Protein AF-A0A7V9N8R3-F1 (afdb_monomer)

Secondary structure (DSSP, 8-state):
-PPP-----SSPPP-HHHHHHT-GGGS-TTS-------S--S--------HHHHHHHHHHHHHTT--HHHHHHHHHHHHHH--

Solvent-accessible surface area (backbone atoms only — not comparable to full-atom values): 5601 Å² total; per-residue (Å²): 134,84,76,81,83,75,79,68,75,93,59,80,79,73,49,79,66,54,49,50,71,71,34,74,90,70,52,63,78,92,66,69,83,83,75,85,69,70,95,70,69,92,72,82,80,91,75,92,68,56,72,67,59,49,49,54,45,40,55,54,13,49,78,70,78,38,51,45,67,59,38,50,54,50,52,53,52,52,57,73,68,61,127

Radius of gyration: 20.44 Å; Cα contacts (8 Å, |Δi|>4): 18; chains: 1; bounding box: 47×47×48 Å

Foldseek 3Di:
DDDPDPPPPPDDPQDPVRVLVPDPVNDPPVDDDDDCPPPDPVDDDDDDDDPVRQVVLQVVQVVVVHGSVVSVVVVVVVVVPPD

Mean predicted aligned error: 15.1 Å

pLDDT: mean 82.5, std 14.94, range [38.38, 98.19]

Sequence (83 aa):
MSEPIRYDQLHEPLDDEERKLMDPEFWDWDNPLEVVVAENPLALLPINLTYEEHHLIAQRARAEGLSAHAFIKRAALASAQAD

Structure (mmCIF, N/CA/C/O backbone):
data_AF-A0A7V9N8R3-F1
#
_entry.id   AF-A0A7V9N8R3-F1
#
loop_
_atom_site.group_PDB
_atom_site.id
_atom_site.type_symbol
_atom_site.label_atom_id
_atom_site.label_alt_id
_atom_site.label_comp_id
_atom_site.label_asym_id
_atom_site.label_entity_id
_atom_site.label_seq_id
_atom_site.pdbx_PDB_ins_code
_atom_site.Cartn_x
_atom_site.Cartn_y
_atom_site.Cartn_z
_atom_site.occupancy
_atom_site.B_iso_or_equiv
_atom_site.auth_seq_id
_atom_site.auth_comp_id
_atom_site.auth_asym_id
_atom_site.auth_atom_id
_atom_site.pdbx_PDB_model_num
ATOM 1 N N . MET A 1 1 ? 31.489 33.659 -6.930 1.00 38.38 1 MET A N 1
ATOM 2 C CA . MET A 1 1 ? 31.266 32.783 -8.096 1.00 38.38 1 MET A CA 1
ATOM 3 C C . MET A 1 1 ? 31.042 31.398 -7.534 1.00 38.38 1 MET A C 1
ATOM 5 O O . MET A 1 1 ? 31.980 30.842 -6.986 1.00 38.38 1 MET A O 1
ATOM 9 N N . SER A 1 2 ? 29.793 30.941 -7.507 1.00 49.66 2 SER A N 1
ATOM 10 C CA . SER A 1 2 ? 29.433 29.651 -6.914 1.00 49.66 2 SER A CA 1
ATOM 11 C C . SER A 1 2 ? 29.857 28.542 -7.871 1.00 49.66 2 SER A C 1
ATOM 13 O O . SER A 1 2 ? 29.468 28.572 -9.038 1.00 49.66 2 SER A O 1
ATOM 15 N N . GLU A 1 3 ? 30.691 27.618 -7.404 1.00 59.12 3 GLU A N 1
ATOM 16 C CA . GLU A 1 3 ? 31.083 26.444 -8.182 1.00 59.12 3 GLU A CA 1
ATOM 17 C C . GLU A 1 3 ? 29.837 25.612 -8.534 1.00 59.12 3 GLU A C 1
ATOM 19 O O . GLU A 1 3 ? 28.917 25.509 -7.714 1.00 59.12 3 GLU A O 1
ATOM 24 N N . PRO A 1 4 ? 29.755 25.041 -9.750 1.00 58.25 4 PRO A N 1
ATOM 25 C CA . PRO A 1 4 ? 28.668 24.142 -10.098 1.00 58.25 4 PRO A CA 1
ATOM 26 C C . PRO A 1 4 ? 28.740 22.913 -9.189 1.00 58.25 4 PRO A C 1
ATOM 28 O O . PRO A 1 4 ? 29.770 22.244 -9.123 1.00 58.25 4 PRO A O 1
ATOM 31 N N . ILE A 1 5 ? 27.642 22.625 -8.488 1.00 63.53 5 ILE A N 1
ATOM 32 C CA . ILE A 1 5 ? 27.496 21.422 -7.668 1.00 63.53 5 ILE A CA 1
ATOM 33 C C . ILE A 1 5 ? 27.671 20.222 -8.604 1.00 63.53 5 ILE A C 1
ATOM 35 O O . ILE A 1 5 ? 26.806 19.936 -9.434 1.00 63.53 5 ILE A O 1
ATOM 39 N N . ARG A 1 6 ? 28.816 19.542 -8.509 1.00 60.84 6 ARG A N 1
ATOM 40 C CA . ARG A 1 6 ? 28.986 18.222 -9.110 1.00 60.84 6 ARG A CA 1
ATOM 41 C C . ARG A 1 6 ? 28.167 17.255 -8.274 1.00 60.84 6 ARG A C 1
ATOM 43 O O . ARG A 1 6 ? 28.498 16.985 -7.124 1.00 60.84 6 ARG A O 1
ATOM 50 N N . TYR A 1 7 ? 27.084 16.763 -8.861 1.00 57.81 7 TYR A N 1
ATOM 51 C CA . TYR A 1 7 ? 26.433 15.544 -8.408 1.00 57.81 7 TYR A CA 1
ATOM 52 C C . TYR A 1 7 ? 27.390 14.394 -8.715 1.00 57.81 7 TYR A C 1
ATOM 54 O O . TYR A 1 7 ? 27.259 13.720 -9.736 1.00 57.81 7 TYR A O 1
ATOM 62 N N . ASP A 1 8 ? 28.413 14.231 -7.879 1.00 57.25 8 ASP A N 1
ATOM 63 C CA . ASP A 1 8 ? 29.171 12.991 -7.862 1.00 57.25 8 ASP A CA 1
ATOM 64 C C . ASP A 1 8 ? 28.149 11.866 -7.644 1.00 57.25 8 ASP A C 1
ATOM 66 O O . ASP A 1 8 ? 27.258 11.978 -6.798 1.00 57.25 8 ASP A O 1
ATOM 70 N N . GLN A 1 9 ? 28.197 10.871 -8.529 1.00 60.06 9 GLN A N 1
ATOM 71 C CA . GLN A 1 9 ? 27.184 9.833 -8.715 1.00 60.06 9 GLN A CA 1
ATOM 72 C C . GLN A 1 9 ? 26.686 9.283 -7.368 1.00 60.06 9 GLN A C 1
ATOM 74 O O . GLN A 1 9 ? 27.397 8.560 -6.679 1.00 60.06 9 GLN A O 1
ATOM 79 N N . LEU A 1 10 ? 25.448 9.627 -6.997 1.00 62.19 10 LEU A N 1
ATOM 80 C CA . LEU A 1 10 ? 24.787 9.141 -5.776 1.00 62.19 10 LEU A CA 1
ATOM 81 C C . LEU A 1 10 ? 24.454 7.639 -5.830 1.00 62.19 10 LEU A C 1
ATOM 83 O O . LEU A 1 10 ? 24.066 7.064 -4.816 1.00 62.19 10 LEU A O 1
ATOM 87 N N . HIS A 1 11 ? 24.603 7.016 -6.998 1.00 63.97 11 HIS A N 1
ATOM 88 C CA . HIS A 1 11 ? 24.277 5.621 -7.257 1.00 63.97 11 HIS A CA 1
ATOM 89 C C . HIS A 1 11 ? 25.395 4.952 -8.051 1.00 63.97 11 HIS A C 1
ATOM 91 O O . HIS A 1 11 ? 26.087 5.609 -8.835 1.00 63.97 11 HIS A O 1
ATOM 97 N N . GLU A 1 12 ? 25.559 3.646 -7.842 1.00 76.81 12 GLU A N 1
ATOM 98 C CA . GLU A 1 12 ? 26.441 2.828 -8.669 1.00 76.81 12 GLU A CA 1
ATOM 99 C C . GLU A 1 12 ? 26.019 2.936 -10.148 1.00 76.81 12 GLU A C 1
ATOM 101 O O . GLU A 1 12 ? 24.830 3.114 -10.439 1.00 76.81 12 GLU A O 1
ATOM 106 N N . PRO A 1 13 ? 26.971 2.893 -11.099 1.00 80.69 13 PRO A N 1
ATOM 107 C CA . PRO A 1 13 ? 26.636 2.819 -12.513 1.00 80.69 13 PRO A CA 1
ATOM 108 C C . PRO A 1 13 ? 25.719 1.624 -12.771 1.00 80.69 13 PRO A C 1
ATOM 110 O O . PRO A 1 13 ? 26.016 0.530 -12.297 1.00 80.69 13 PRO A O 1
ATOM 113 N N . LEU A 1 14 ? 24.646 1.843 -13.536 1.00 83.31 14 LEU A N 1
ATOM 114 C CA . LEU A 1 14 ? 23.707 0.783 -13.901 1.00 83.31 14 LEU A CA 1
ATOM 115 C C . LEU A 1 14 ? 24.460 -0.384 -14.538 1.00 83.31 14 LEU A C 1
ATOM 117 O O . LEU A 1 14 ? 25.273 -0.176 -15.452 1.00 83.31 14 LEU A O 1
ATOM 121 N N . ASP A 1 15 ? 24.163 -1.592 -14.078 1.00 87.19 15 ASP A N 1
ATOM 122 C CA . ASP A 1 15 ? 24.715 -2.793 -14.687 1.00 87.19 15 ASP A CA 1
ATOM 123 C C . ASP A 1 15 ? 24.120 -3.041 -16.091 1.00 87.19 15 ASP A C 1
ATOM 125 O O . ASP A 1 15 ? 23.267 -2.303 -16.594 1.00 87.19 15 ASP A O 1
ATOM 129 N N . ASP A 1 16 ? 24.624 -4.047 -16.800 1.00 87.62 16 ASP A N 1
ATOM 130 C CA . ASP A 1 16 ? 24.206 -4.311 -18.179 1.00 87.62 16 ASP A CA 1
ATOM 131 C C . ASP A 1 16 ? 22.717 -4.674 -18.302 1.00 87.62 16 ASP A C 1
ATOM 133 O O . ASP A 1 16 ? 22.085 -4.314 -19.300 1.00 87.62 16 ASP A O 1
ATOM 137 N N . GLU A 1 17 ? 22.154 -5.330 -17.287 1.00 85.00 17 GLU A N 1
ATOM 138 C CA . GLU A 1 17 ? 20.746 -5.721 -17.252 1.00 85.00 17 GLU A CA 1
ATOM 139 C C . GLU A 1 17 ? 19.859 -4.524 -16.903 1.00 85.00 17 GLU A C 1
ATOM 141 O O . GLU A 1 17 ? 18.848 -4.288 -17.563 1.00 85.00 17 GLU A O 1
ATOM 146 N N . GLU A 1 18 ? 20.262 -3.709 -15.930 1.00 86.56 18 GLU A N 1
ATOM 147 C CA . GLU A 1 18 ? 19.571 -2.480 -15.551 1.00 86.56 18 GLU A CA 1
ATOM 148 C C . GLU A 1 18 ? 19.555 -1.464 -16.695 1.00 86.56 18 GLU A C 1
ATOM 150 O O . GLU A 1 18 ? 18.521 -0.854 -16.965 1.00 86.56 18 GLU A O 1
ATOM 155 N N . ARG A 1 19 ? 20.665 -1.307 -17.428 1.00 87.88 19 ARG A N 1
ATOM 156 C CA . ARG A 1 19 ? 20.712 -0.430 -18.612 1.00 87.88 19 ARG A CA 1
ATOM 157 C C . ARG A 1 19 ? 19.732 -0.879 -19.683 1.00 87.88 19 ARG A C 1
ATOM 159 O O . ARG A 1 19 ? 19.057 -0.040 -20.268 1.00 87.88 19 ARG A O 1
ATOM 166 N N . LYS A 1 20 ? 19.636 -2.187 -19.919 1.00 86.38 20 LYS A N 1
ATOM 167 C CA . LYS A 1 20 ? 18.687 -2.759 -20.876 1.00 86.38 20 LYS A CA 1
ATOM 168 C C . LYS A 1 20 ? 17.243 -2.604 -20.402 1.00 86.38 20 LYS A C 1
ATOM 170 O O . LYS A 1 20 ? 16.365 -2.318 -21.206 1.00 86.38 20 LYS A O 1
ATOM 175 N N . LEU A 1 21 ? 16.997 -2.760 -19.102 1.00 85.81 21 LEU A N 1
ATOM 176 C CA . LEU A 1 21 ? 15.681 -2.561 -18.503 1.00 85.81 21 LEU A CA 1
ATOM 177 C C . LEU A 1 21 ? 15.238 -1.095 -18.555 1.00 85.81 21 LEU A C 1
ATOM 179 O O . LEU A 1 21 ? 14.047 -0.832 -18.655 1.00 85.81 21 LEU A O 1
ATOM 183 N N . MET A 1 22 ? 16.165 -0.141 -18.477 1.00 86.62 22 MET A N 1
ATOM 184 C CA . MET A 1 22 ? 15.877 1.298 -18.537 1.00 86.62 22 MET A CA 1
ATOM 185 C C . MET A 1 22 ? 15.851 1.868 -19.958 1.00 86.62 22 MET A C 1
ATOM 187 O O . MET A 1 22 ? 15.550 3.049 -20.124 1.00 86.62 22 MET A O 1
ATOM 191 N N . ASP A 1 23 ? 16.145 1.055 -20.970 1.00 88.56 23 ASP A N 1
ATOM 192 C CA . ASP A 1 23 ? 16.131 1.461 -22.370 1.00 88.56 23 ASP A CA 1
ATOM 193 C C . ASP A 1 23 ? 14.706 1.354 -22.959 1.00 88.56 23 ASP A C 1
ATOM 195 O O . ASP A 1 23 ? 14.155 0.250 -23.055 1.00 88.56 23 ASP A O 1
ATOM 199 N N . PRO A 1 24 ? 14.099 2.484 -23.375 1.00 87.06 24 PRO A N 1
ATOM 200 C CA . PRO A 1 24 ? 12.747 2.516 -23.925 1.00 87.06 24 PRO A CA 1
ATO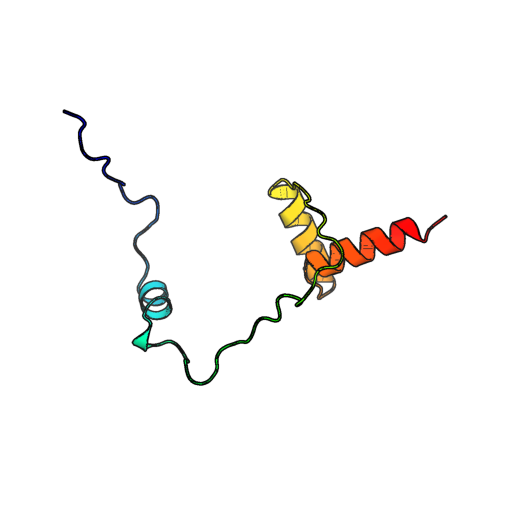M 201 C C . PRO A 1 24 ? 12.550 1.671 -25.186 1.00 87.06 24 PRO A C 1
ATOM 203 O O . PRO A 1 24 ? 11.411 1.306 -25.478 1.00 87.06 24 PRO A O 1
ATOM 206 N N . GLU A 1 25 ? 13.610 1.370 -25.946 1.00 89.94 25 GLU A N 1
ATOM 207 C CA . GLU A 1 25 ? 13.515 0.518 -27.141 1.00 89.94 25 GLU A CA 1
ATOM 208 C C . GLU A 1 25 ? 13.171 -0.938 -26.793 1.00 89.94 25 GLU A C 1
ATOM 210 O O . GLU A 1 25 ? 12.624 -1.657 -27.630 1.00 89.94 25 GLU A O 1
ATOM 215 N N . PHE A 1 26 ? 13.452 -1.374 -25.560 1.00 87.25 26 PHE A N 1
ATOM 216 C CA . PHE A 1 26 ? 13.172 -2.732 -25.089 1.00 87.25 26 PHE A CA 1
ATOM 217 C C . PHE A 1 26 ? 11.898 -2.842 -24.242 1.00 87.25 26 PHE A C 1
ATOM 219 O O . PHE A 1 26 ? 11.584 -3.933 -23.759 1.00 87.25 26 PHE A O 1
ATOM 226 N N . TRP A 1 27 ? 11.158 -1.750 -24.043 1.00 88.19 27 TRP A N 1
ATOM 227 C CA . TRP A 1 27 ? 9.895 -1.792 -23.307 1.00 88.19 27 TRP A CA 1
ATOM 228 C C . TRP A 1 27 ? 8.771 -2.357 -24.178 1.00 88.19 27 TRP A C 1
ATOM 230 O O . TRP A 1 27 ? 8.643 -2.025 -25.356 1.00 88.19 27 TRP A O 1
ATOM 240 N N . ASP A 1 28 ? 7.926 -3.197 -23.579 1.00 83.69 28 ASP A N 1
ATOM 241 C CA . ASP A 1 28 ? 6.725 -3.737 -24.220 1.00 83.69 28 ASP A CA 1
ATOM 242 C C . ASP A 1 28 ? 5.613 -2.676 -24.231 1.00 83.69 28 ASP A C 1
ATOM 244 O O . ASP A 1 28 ? 4.687 -2.684 -23.418 1.00 83.69 28 ASP A O 1
ATOM 248 N N . TRP A 1 29 ? 5.749 -1.710 -25.139 1.00 86.44 29 TRP A N 1
ATOM 249 C CA . TRP A 1 29 ? 4.767 -0.643 -25.343 1.00 86.44 29 TRP A CA 1
ATOM 250 C C . TRP A 1 29 ? 3.419 -1.153 -25.856 1.00 86.44 29 TRP A C 1
ATOM 252 O O . TRP A 1 29 ? 2.414 -0.458 -25.707 1.00 86.44 29 TRP A O 1
ATOM 262 N N . ASP A 1 30 ? 3.396 -2.351 -26.439 1.00 89.62 30 ASP A N 1
ATOM 263 C CA . ASP A 1 30 ? 2.185 -2.975 -26.965 1.00 89.62 30 ASP A CA 1
ATOM 264 C C . ASP A 1 30 ? 1.319 -3.575 -25.843 1.00 89.62 30 ASP A C 1
ATOM 266 O O . ASP A 1 30 ? 0.101 -3.681 -26.000 1.00 89.62 30 ASP A O 1
ATOM 270 N N . ASN A 1 31 ? 1.916 -3.917 -24.693 1.00 82.44 31 ASN A N 1
ATOM 271 C CA . ASN A 1 31 ? 1.219 -4.474 -23.531 1.00 82.44 31 ASN A CA 1
ATOM 272 C C . ASN A 1 31 ? 1.543 -3.698 -22.240 1.00 82.44 31 ASN A C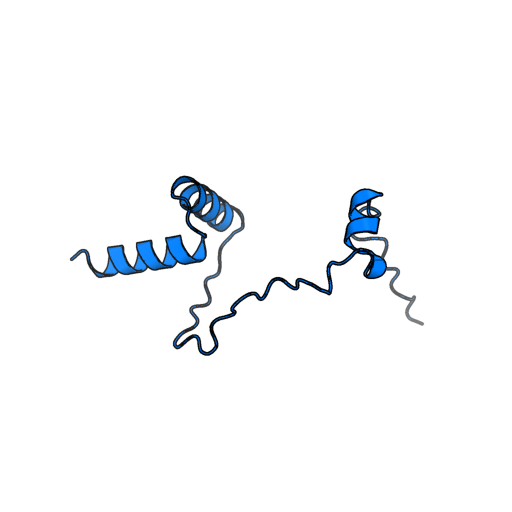 1
ATOM 274 O O . ASN A 1 31 ? 2.152 -4.244 -21.312 1.00 82.44 31 ASN A O 1
ATOM 278 N N . PRO A 1 32 ? 1.114 -2.429 -22.122 1.00 78.00 32 PRO A N 1
ATOM 279 C CA . PRO A 1 32 ? 1.321 -1.675 -20.898 1.00 78.00 32 PRO A CA 1
ATOM 280 C C . PRO A 1 32 ? 0.545 -2.319 -19.741 1.00 78.00 32 PRO A C 1
ATOM 282 O O . PRO A 1 32 ? -0.646 -2.615 -19.844 1.00 78.00 32 PRO A O 1
ATOM 285 N N . LEU A 1 33 ? 1.214 -2.503 -18.602 1.00 77.69 33 LEU A N 1
ATOM 286 C CA . LEU A 1 33 ? 0.542 -2.880 -17.362 1.00 77.69 33 LEU A CA 1
ATOM 287 C C . LEU A 1 33 ? -0.224 -1.671 -16.822 1.00 77.69 33 LEU A C 1
ATOM 289 O O . LEU A 1 33 ? 0.359 -0.744 -16.259 1.00 77.69 33 LEU A O 1
ATOM 293 N N . GLU A 1 34 ? -1.543 -1.692 -16.981 1.00 69.12 34 GLU A N 1
ATOM 294 C CA . GLU A 1 34 ? -2.424 -0.678 -16.417 1.00 69.12 34 GLU A CA 1
ATOM 295 C C . GLU A 1 34 ? -2.541 -0.883 -14.899 1.00 69.12 34 GLU A C 1
ATOM 297 O O . GLU A 1 34 ? -3.162 -1.827 -14.403 1.00 69.12 34 GLU A O 1
ATOM 302 N N . VAL A 1 35 ? -1.897 -0.003 -14.132 1.00 70.56 35 VAL A N 1
ATOM 303 C CA . VAL A 1 35 ? -2.016 0.003 -12.674 1.00 70.56 35 VAL A CA 1
ATOM 304 C C . VAL A 1 35 ? -3.245 0.829 -12.316 1.00 70.56 35 VAL A C 1
ATOM 306 O O . VAL A 1 35 ? -3.232 2.052 -12.437 1.00 70.56 35 VAL A O 1
ATOM 309 N N . VAL A 1 36 ? -4.312 0.172 -11.854 1.00 61.03 36 VAL A N 1
ATOM 310 C CA . VAL A 1 36 ? -5.506 0.863 -11.349 1.00 61.03 36 VAL A CA 1
ATOM 311 C C . VAL A 1 36 ? -5.149 1.579 -10.045 1.00 61.03 36 VAL A C 1
ATOM 313 O O . VAL A 1 36 ? -5.222 1.018 -8.950 1.00 61.03 36 VAL A O 1
ATOM 316 N N . VAL A 1 37 ? -4.760 2.845 -10.156 1.00 60.38 37 VAL A N 1
ATOM 317 C CA . VAL A 1 37 ? -4.772 3.788 -9.038 1.00 60.38 37 VAL A CA 1
ATOM 318 C C . VAL A 1 37 ? -6.237 4.166 -8.852 1.00 60.38 37 VAL A C 1
ATOM 320 O O . VAL A 1 37 ? -6.809 4.807 -9.724 1.00 60.38 37 VAL A O 1
ATOM 323 N N . ALA A 1 38 ? -6.884 3.682 -7.788 1.00 57.81 38 ALA A N 1
ATOM 324 C CA . ALA A 1 38 ? -8.322 3.862 -7.569 1.00 57.81 38 ALA A CA 1
ATOM 325 C C . ALA A 1 38 ? -8.783 5.302 -7.895 1.00 57.81 38 ALA A C 1
ATOM 327 O O . ALA A 1 38 ? -8.301 6.245 -7.272 1.00 57.81 38 ALA A O 1
ATOM 328 N N . GLU A 1 39 ? -9.722 5.454 -8.841 1.00 53.28 39 GLU A N 1
ATOM 329 C CA . GLU A 1 39 ? -10.155 6.744 -9.423 1.00 53.28 39 GLU A CA 1
ATOM 330 C C . GLU A 1 39 ? -10.685 7.768 -8.401 1.00 53.28 39 GLU A C 1
ATOM 332 O O . GLU A 1 39 ? -10.786 8.954 -8.704 1.00 53.28 39 GLU A O 1
ATOM 337 N N . ASN A 1 40 ? -11.024 7.339 -7.181 1.00 61.72 40 ASN A N 1
ATOM 338 C CA . ASN A 1 40 ? -11.411 8.231 -6.091 1.00 61.72 40 ASN A CA 1
ATOM 339 C C . ASN A 1 40 ? -11.170 7.561 -4.727 1.00 61.72 40 ASN A C 1
ATOM 341 O O . ASN A 1 40 ? -12.042 6.840 -4.225 1.00 61.72 40 ASN A O 1
ATOM 345 N N . PRO A 1 41 ? -10.008 7.761 -4.081 1.00 60.59 41 PRO A N 1
ATOM 346 C CA . PRO A 1 41 ? -9.846 7.345 -2.699 1.00 60.59 41 PRO A CA 1
AT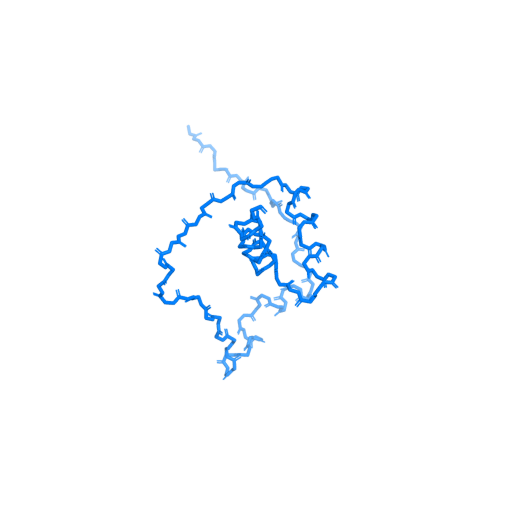OM 347 C C . PRO A 1 41 ? -10.715 8.255 -1.816 1.00 60.59 41 PRO A C 1
ATOM 349 O O . PRO A 1 41 ? -10.336 9.379 -1.507 1.00 60.59 41 PRO A O 1
ATOM 352 N N . LEU A 1 42 ? -11.892 7.767 -1.402 1.00 69.12 42 LEU A N 1
ATOM 353 C CA . LEU A 1 42 ? -12.841 8.493 -0.535 1.00 69.12 42 LEU A CA 1
ATOM 354 C C . LEU A 1 42 ? -12.206 8.981 0.786 1.00 69.12 42 LEU A C 1
ATOM 356 O O . LEU A 1 42 ? -12.708 9.922 1.396 1.00 69.12 42 LEU A O 1
ATOM 360 N N . ALA A 1 43 ? -11.105 8.355 1.217 1.00 74.31 43 ALA A N 1
ATOM 361 C CA . ALA A 1 43 ? -10.233 8.832 2.283 1.00 74.31 43 ALA A CA 1
ATOM 362 C C . ALA A 1 43 ? -8.793 8.333 2.062 1.00 74.31 43 ALA A C 1
ATOM 364 O O . ALA A 1 43 ? -8.570 7.137 1.864 1.00 74.31 43 ALA A O 1
ATOM 365 N N . LEU A 1 44 ? -7.819 9.243 2.136 1.00 81.38 44 LEU A N 1
ATOM 366 C CA . LEU A 1 44 ? -6.394 8.923 2.228 1.00 81.38 44 LEU A CA 1
ATOM 367 C C . LEU A 1 44 ? -5.942 9.123 3.672 1.00 81.38 44 LEU A C 1
ATOM 369 O O . LEU A 1 44 ? -6.104 10.204 4.235 1.00 81.38 44 LEU A O 1
ATOM 373 N N . LEU A 1 45 ? -5.371 8.076 4.262 1.00 82.69 45 LEU A N 1
ATOM 374 C CA . LEU A 1 45 ? -4.798 8.115 5.602 1.00 82.69 45 LEU A CA 1
ATOM 375 C C . LEU A 1 45 ? -3.272 8.137 5.460 1.00 82.69 45 LEU A C 1
ATOM 377 O O . LEU A 1 45 ? -2.688 7.084 5.200 1.00 82.69 45 LEU A O 1
ATOM 381 N N . PRO A 1 46 ? -2.611 9.302 5.571 1.00 87.19 46 PRO A N 1
ATOM 382 C CA . PRO A 1 46 ? -1.158 9.343 5.611 1.00 87.19 46 PRO A CA 1
ATOM 383 C C . PRO A 1 46 ? -0.676 8.693 6.913 1.00 87.19 46 PRO A C 1
ATOM 385 O O . PRO A 1 46 ? -1.032 9.133 8.006 1.00 87.19 46 PRO A O 1
ATOM 388 N N . ILE A 1 47 ? 0.127 7.637 6.791 1.00 89.12 47 ILE A N 1
ATOM 389 C CA . ILE A 1 47 ? 0.724 6.921 7.920 1.00 89.12 47 ILE A CA 1
ATOM 390 C C . ILE A 1 47 ? 2.237 7.016 7.767 1.00 89.12 47 ILE A C 1
ATOM 392 O O . ILE A 1 47 ? 2.791 6.566 6.765 1.00 89.12 47 ILE A O 1
ATOM 396 N N . ASN A 1 48 ? 2.904 7.595 8.762 1.00 94.50 48 ASN A N 1
ATOM 397 C CA . ASN A 1 48 ? 4.359 7.577 8.828 1.00 94.50 48 ASN A CA 1
ATOM 398 C C . ASN A 1 48 ? 4.803 6.258 9.452 1.00 94.50 48 ASN A C 1
ATOM 400 O O . ASN A 1 48 ? 4.358 5.918 10.546 1.00 94.50 48 ASN A O 1
ATOM 404 N N . LEU A 1 49 ? 5.680 5.542 8.756 1.00 94.00 49 LEU A N 1
ATOM 405 C CA . LEU A 1 49 ? 6.300 4.315 9.235 1.00 94.00 49 LEU A CA 1
ATOM 406 C C . LEU A 1 49 ? 7.811 4.466 9.142 1.00 94.00 49 LEU A C 1
ATOM 408 O O . LEU A 1 49 ? 8.341 5.020 8.176 1.00 94.00 49 LEU A O 1
ATOM 412 N N . THR A 1 50 ? 8.507 3.927 10.128 1.00 97.75 50 THR A N 1
ATOM 413 C CA . THR A 1 50 ? 9.928 3.631 9.991 1.00 97.75 50 THR A CA 1
ATOM 414 C C . THR A 1 50 ? 10.140 2.504 8.975 1.00 97.75 50 THR A C 1
ATOM 416 O O . THR A 1 50 ? 9.226 1.740 8.644 1.00 97.75 50 THR A O 1
ATOM 419 N N . TYR A 1 51 ? 11.376 2.370 8.488 1.00 94.50 51 TYR A N 1
ATOM 420 C CA . TYR A 1 51 ? 11.743 1.277 7.587 1.00 94.50 51 TYR A CA 1
ATOM 421 C C . TYR A 1 51 ? 11.469 -0.102 8.210 1.00 94.50 51 TYR A C 1
ATOM 423 O O . TYR A 1 51 ? 10.943 -0.988 7.540 1.00 94.50 51 TYR A O 1
ATOM 431 N N . GLU A 1 52 ? 11.785 -0.273 9.496 1.00 98.19 52 GLU A N 1
ATOM 432 C CA . GLU A 1 52 ? 11.612 -1.540 10.214 1.00 98.19 52 GLU A CA 1
ATOM 433 C C . GLU A 1 52 ? 10.134 -1.921 10.361 1.00 98.19 52 GLU A C 1
ATOM 435 O O . GLU A 1 52 ? 9.765 -3.064 10.087 1.00 98.19 52 GLU A O 1
ATOM 440 N N . GLU A 1 53 ? 9.270 -0.962 10.708 1.00 97.50 53 GLU A N 1
ATOM 441 C CA . GLU A 1 53 ? 7.820 -1.181 10.780 1.00 97.50 53 GLU A CA 1
ATOM 442 C C . GLU A 1 53 ? 7.248 -1.564 9.413 1.00 97.50 53 GLU A C 1
ATOM 444 O O . GLU A 1 53 ? 6.505 -2.542 9.298 1.00 97.50 53 GLU A O 1
ATOM 449 N N . HIS A 1 54 ? 7.632 -0.838 8.357 1.00 96.00 54 HIS A N 1
ATOM 450 C CA . HIS A 1 54 ? 7.196 -1.154 7.001 1.00 96.00 54 HIS A CA 1
ATOM 451 C C . HIS A 1 54 ? 7.672 -2.547 6.563 1.00 96.00 54 HIS A C 1
ATOM 453 O O . HIS A 1 54 ? 6.888 -3.322 6.010 1.00 96.00 54 HIS A O 1
ATOM 459 N N . HIS A 1 55 ? 8.931 -2.899 6.841 1.00 96.81 55 HIS A N 1
ATOM 460 C CA . HIS A 1 55 ? 9.490 -4.205 6.502 1.00 96.81 55 HIS A CA 1
ATOM 461 C C . HIS A 1 55 ? 8.755 -5.346 7.218 1.00 96.81 55 HIS A C 1
ATOM 463 O O . HIS A 1 55 ? 8.380 -6.335 6.582 1.00 96.81 55 HIS A O 1
ATOM 469 N N . LEU A 1 56 ? 8.486 -5.190 8.517 1.00 97.62 56 LEU A N 1
ATOM 470 C CA . LEU A 1 56 ? 7.729 -6.161 9.304 1.00 97.62 56 LEU A CA 1
ATOM 471 C C . LEU A 1 56 ? 6.316 -6.366 8.737 1.00 97.62 56 LEU A C 1
ATOM 473 O O . LEU A 1 56 ? 5.881 -7.507 8.555 1.00 97.62 56 LEU A O 1
ATOM 477 N N . ILE A 1 57 ? 5.610 -5.275 8.424 1.00 97.25 57 ILE A N 1
ATOM 478 C CA . ILE A 1 57 ? 4.269 -5.329 7.827 1.00 97.25 57 ILE A CA 1
ATOM 479 C C . ILE A 1 57 ? 4.318 -6.033 6.469 1.00 97.25 57 ILE A C 1
ATOM 481 O O . ILE A 1 57 ? 3.510 -6.925 6.215 1.00 97.25 57 ILE A O 1
ATOM 485 N N . ALA A 1 58 ? 5.274 -5.679 5.607 1.00 96.19 58 ALA A N 1
ATOM 486 C CA . ALA A 1 58 ? 5.419 -6.278 4.285 1.00 96.19 58 ALA A CA 1
ATOM 487 C C . ALA A 1 58 ? 5.708 -7.785 4.362 1.00 96.19 58 ALA A C 1
ATOM 489 O O . ALA A 1 58 ? 5.120 -8.567 3.611 1.00 96.19 58 ALA A O 1
ATOM 490 N N . GLN A 1 59 ? 6.562 -8.214 5.296 1.00 97.88 59 GLN A N 1
ATOM 491 C CA . GLN A 1 59 ? 6.870 -9.628 5.507 1.00 97.88 59 GLN A CA 1
ATOM 492 C C . GLN A 1 59 ? 5.629 -10.415 5.952 1.00 97.88 59 GLN A C 1
ATOM 494 O O . GLN A 1 59 ? 5.345 -11.481 5.403 1.00 97.88 59 GLN A O 1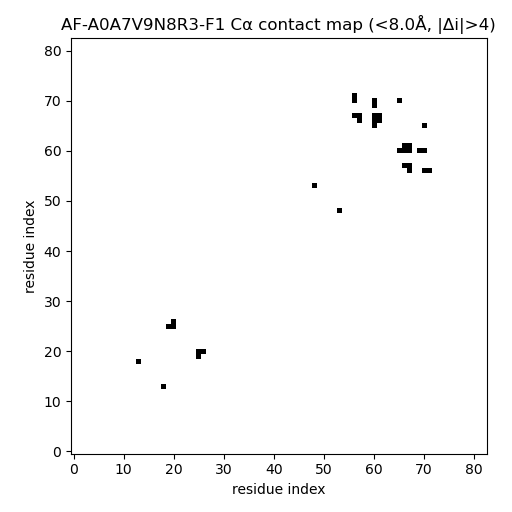
ATOM 499 N N . ARG A 1 60 ? 4.862 -9.880 6.913 1.00 97.69 60 ARG A N 1
ATOM 500 C CA . ARG A 1 60 ? 3.611 -10.495 7.385 1.00 97.69 60 ARG A CA 1
ATOM 501 C C . ARG A 1 60 ? 2.550 -10.544 6.292 1.00 97.69 60 ARG A C 1
ATOM 503 O O . ARG A 1 60 ? 1.958 -11.595 6.077 1.00 97.69 60 ARG A O 1
ATOM 510 N N . ALA A 1 61 ? 2.370 -9.449 5.559 1.00 97.38 61 ALA A N 1
ATOM 511 C CA . ALA A 1 61 ? 1.436 -9.383 4.444 1.00 97.38 61 ALA A CA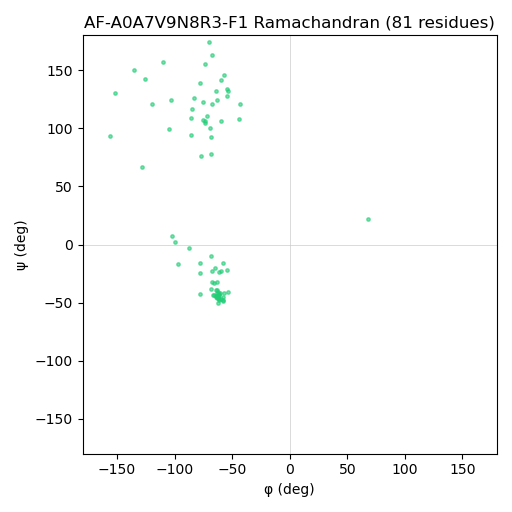 1
ATOM 512 C C . ALA A 1 61 ? 1.765 -10.437 3.376 1.00 97.38 61 ALA A C 1
ATOM 514 O O . ALA A 1 61 ? 0.882 -11.183 2.955 1.00 97.38 61 ALA A O 1
ATOM 515 N N . ARG A 1 62 ? 3.048 -10.578 3.013 1.00 96.31 62 ARG A N 1
ATOM 516 C CA . ARG A 1 62 ? 3.506 -11.575 2.036 1.00 96.31 62 ARG A CA 1
ATOM 517 C C . ARG A 1 62 ? 3.255 -13.009 2.498 1.00 96.31 62 ARG A C 1
ATOM 519 O O . ARG A 1 62 ? 2.868 -13.833 1.675 1.00 96.31 62 ARG A O 1
ATOM 526 N N . ALA A 1 63 ? 3.441 -13.305 3.786 1.00 97.00 63 ALA A N 1
ATOM 527 C CA . ALA A 1 63 ? 3.138 -14.624 4.348 1.00 97.00 63 ALA A CA 1
ATOM 528 C C . ALA A 1 63 ? 1.650 -15.001 4.209 1.00 97.00 63 ALA A C 1
ATOM 530 O O . ALA A 1 63 ? 1.318 -16.182 4.174 1.00 97.00 63 ALA A O 1
ATOM 531 N N . GLU A 1 64 ? 0.771 -14.007 4.081 1.00 95.88 64 GLU A N 1
ATOM 532 C CA . GLU A 1 64 ? -0.666 -14.179 3.862 1.00 95.88 64 GLU A CA 1
ATOM 533 C C . GLU A 1 64 ? -1.104 -13.943 2.406 1.00 95.88 64 GLU A C 1
ATOM 535 O O . GLU A 1 64 ? -2.298 -13.912 2.118 1.00 95.88 64 GLU A O 1
ATOM 540 N N . GLY A 1 65 ? -0.157 -13.767 1.477 1.00 96.19 65 GLY A N 1
ATOM 541 C CA . GLY A 1 65 ? -0.455 -13.503 0.066 1.00 96.19 65 GLY A CA 1
ATOM 542 C C . GLY A 1 65 ? -1.100 -12.137 -0.197 1.00 96.19 65 GLY A C 1
ATOM 543 O O . GLY A 1 65 ? -1.762 -11.956 -1.216 1.00 96.19 65 GLY A O 1
ATOM 544 N N . LEU A 1 66 ? -0.928 -11.174 0.711 1.00 95.81 66 LEU A N 1
ATOM 545 C CA . LEU A 1 66 ? -1.501 -9.831 0.628 1.00 95.81 66 LEU A CA 1
ATOM 546 C C . LEU A 1 66 ? -0.428 -8.771 0.365 1.00 95.81 66 LEU A C 1
ATOM 548 O O . LEU A 1 66 ? 0.741 -8.926 0.718 1.00 95.81 66 LEU A O 1
ATOM 552 N N . SER A 1 67 ? -0.849 -7.635 -0.195 1.00 94.62 67 SER A N 1
ATOM 553 C CA . SER A 1 67 ? -0.040 -6.414 -0.167 1.00 94.62 67 SER A CA 1
ATOM 554 C C . SER A 1 67 ? -0.044 -5.797 1.236 1.00 94.62 67 SER A C 1
ATOM 556 O O . SER A 1 67 ? -1.003 -5.968 1.994 1.00 94.62 67 SER A O 1
ATOM 558 N N . ALA A 1 68 ? 0.993 -5.023 1.575 1.00 93.50 68 ALA A N 1
ATOM 559 C CA . ALA A 1 68 ? 1.061 -4.297 2.848 1.00 93.50 68 ALA A CA 1
ATOM 560 C C . ALA A 1 68 ? -0.181 -3.410 3.075 1.00 93.50 68 ALA A C 1
ATOM 562 O O . ALA A 1 68 ? -0.760 -3.418 4.157 1.00 93.50 68 ALA A O 1
ATOM 563 N N . HIS A 1 69 ? -0.659 -2.726 2.030 1.00 91.56 69 HIS A N 1
ATOM 564 C CA . HIS A 1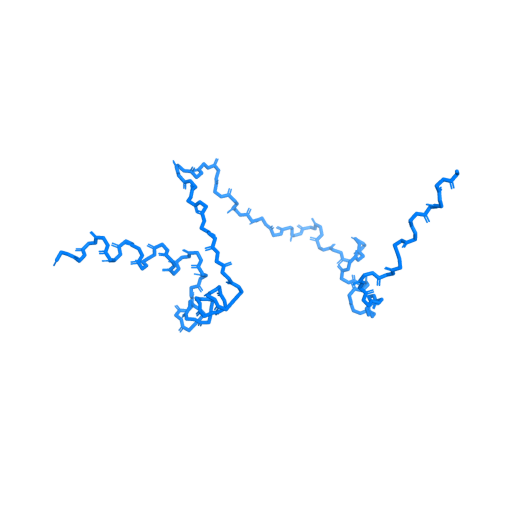 69 ? -1.874 -1.907 2.078 1.00 91.56 69 HIS A CA 1
ATOM 565 C C . HIS A 1 69 ? -3.131 -2.727 2.409 1.00 91.56 69 HIS A C 1
ATOM 567 O O . HIS A 1 69 ? -3.908 -2.344 3.285 1.00 91.56 69 HIS A O 1
ATOM 573 N N . ALA A 1 70 ? -3.332 -3.867 1.736 1.00 93.94 70 ALA A N 1
ATOM 574 C CA . ALA A 1 70 ? -4.477 -4.743 1.992 1.00 93.94 70 ALA A CA 1
ATOM 575 C C . ALA A 1 70 ? -4.426 -5.334 3.408 1.00 93.94 70 ALA A C 1
ATOM 577 O O . ALA A 1 70 ? -5.448 -5.399 4.094 1.00 93.94 70 ALA A O 1
ATOM 578 N N . PHE A 1 71 ? -3.227 -5.704 3.860 1.00 96.06 71 PHE A N 1
ATOM 579 C CA . PHE A 1 71 ? -2.988 -6.201 5.206 1.00 96.06 71 PHE A CA 1
ATOM 580 C C . PHE A 1 71 ? -3.326 -5.150 6.274 1.00 96.06 71 PHE A C 1
ATOM 582 O O . PHE A 1 71 ? -4.114 -5.445 7.172 1.00 96.06 71 PHE A O 1
ATOM 589 N N . ILE A 1 72 ? -2.812 -3.918 6.143 1.00 94.69 72 ILE A N 1
ATOM 590 C CA . ILE A 1 72 ? -3.095 -2.805 7.066 1.00 94.69 72 ILE A CA 1
ATOM 591 C C . ILE A 1 72 ? -4.598 -2.523 7.122 1.00 94.69 72 ILE A C 1
ATOM 593 O O . ILE A 1 72 ? -5.169 -2.458 8.209 1.00 94.69 72 ILE A O 1
ATOM 597 N N . LYS A 1 73 ? -5.264 -2.414 5.963 1.00 93.12 73 LYS A N 1
ATOM 598 C CA . LYS A 1 73 ? -6.712 -2.168 5.897 1.00 93.12 73 LYS A CA 1
ATOM 599 C C . LYS A 1 73 ? -7.497 -3.253 6.632 1.00 93.12 73 LYS A C 1
ATOM 601 O O . LYS A 1 73 ? -8.385 -2.942 7.421 1.00 93.12 73 LYS A O 1
ATOM 606 N N . ARG A 1 74 ? -7.174 -4.524 6.381 1.00 94.69 74 ARG A N 1
ATOM 607 C CA . ARG A 1 74 ? -7.853 -5.661 7.011 1.00 94.69 74 ARG A CA 1
ATOM 608 C C . ARG A 1 74 ? -7.624 -5.680 8.522 1.00 94.69 74 ARG A C 1
ATOM 610 O O . ARG A 1 74 ? -8.584 -5.872 9.257 1.00 94.69 74 ARG A O 1
ATOM 617 N N . ALA A 1 75 ? -6.393 -5.451 8.978 1.00 94.25 75 ALA A N 1
ATOM 618 C CA . ALA A 1 75 ? -6.069 -5.405 10.402 1.00 94.25 75 ALA A CA 1
ATOM 619 C C . ALA A 1 75 ? -6.799 -4.259 11.122 1.00 94.25 75 ALA A C 1
ATOM 621 O O . ALA A 1 75 ? -7.394 -4.482 12.173 1.00 94.25 75 ALA A O 1
ATOM 622 N N . ALA A 1 76 ? -6.822 -3.059 10.530 1.00 93.31 76 ALA A N 1
ATOM 623 C CA . ALA A 1 76 ? -7.524 -1.905 11.089 1.00 93.31 76 ALA A CA 1
ATOM 624 C C . ALA A 1 76 ? -9.040 -2.145 11.196 1.00 93.31 76 ALA A C 1
ATOM 626 O O . ALA A 1 76 ? -9.635 -1.868 12.233 1.00 93.31 76 ALA A O 1
ATOM 627 N N . LEU A 1 77 ? -9.660 -2.710 10.153 1.00 94.75 77 LEU A N 1
ATOM 628 C CA . LEU A 1 77 ? -11.088 -3.040 10.168 1.00 94.75 77 LEU A CA 1
ATOM 629 C C . LEU A 1 77 ? -11.417 -4.145 11.175 1.00 94.75 77 LEU A C 1
ATOM 631 O O . LEU A 1 77 ? -12.385 -4.009 11.913 1.00 94.75 77 LEU A O 1
ATOM 635 N N . ALA A 1 78 ? -10.603 -5.202 11.237 1.00 95.19 78 ALA A N 1
ATOM 636 C CA . ALA A 1 78 ? -10.782 -6.273 12.213 1.00 95.19 78 ALA A CA 1
ATOM 637 C C . ALA A 1 78 ? -10.667 -5.74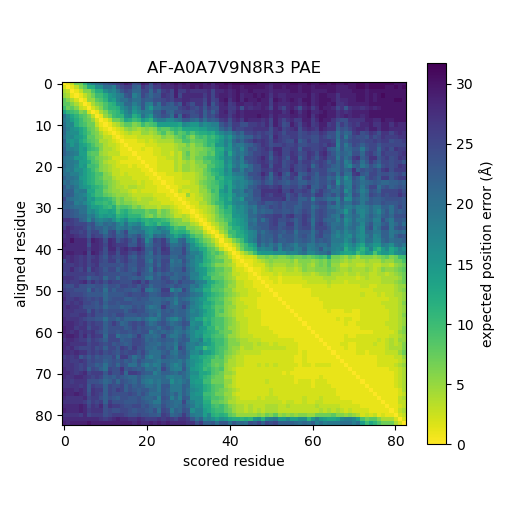3 13.649 1.00 95.19 78 ALA A C 1
ATOM 639 O O . ALA A 1 78 ? -11.492 -6.078 14.493 1.00 95.19 78 ALA A O 1
ATOM 640 N N . SER A 1 79 ? -9.691 -4.867 13.913 1.00 93.88 79 SER A N 1
ATOM 641 C CA . SER A 1 79 ? -9.530 -4.232 15.223 1.00 93.88 79 SER A CA 1
ATOM 642 C C . SER A 1 79 ? -10.691 -3.308 15.584 1.00 93.88 79 SER A C 1
ATOM 644 O O . SER A 1 79 ? -11.007 -3.199 16.758 1.00 93.88 79 SER A O 1
ATOM 646 N N . ALA A 1 80 ? -11.308 -2.632 14.612 1.00 90.88 80 ALA A N 1
ATOM 647 C CA . ALA A 1 80 ? -12.456 -1.756 14.852 1.00 90.88 80 ALA A CA 1
ATOM 648 C C . ALA A 1 80 ? -13.781 -2.518 15.041 1.00 90.88 80 ALA A C 1
ATOM 650 O O . ALA A 1 80 ? -14.763 -1.930 15.476 1.00 90.88 80 ALA A O 1
ATOM 651 N N . GLN A 1 81 ? -13.826 -3.797 14.660 1.00 90.62 81 GLN A N 1
ATOM 652 C CA . GLN A 1 81 ? -14.999 -4.670 14.782 1.00 90.62 81 GLN A CA 1
ATOM 653 C C . GLN A 1 81 ? -14.961 -5.557 16.029 1.00 90.62 81 GLN A C 1
ATOM 655 O O . GLN A 1 81 ? -15.981 -6.138 16.393 1.00 90.62 81 GLN A O 1
ATOM 660 N N . ALA A 1 82 ? -13.789 -5.707 16.641 1.00 72.19 82 ALA A N 1
ATOM 661 C CA . ALA A 1 82 ? -13.626 -6.409 17.899 1.00 72.19 82 ALA A CA 1
ATOM 662 C C . ALA A 1 82 ? -13.900 -5.433 19.056 1.00 72.19 82 ALA A C 1
ATOM 664 O O . ALA A 1 82 ? -13.000 -4.698 19.458 1.00 72.19 8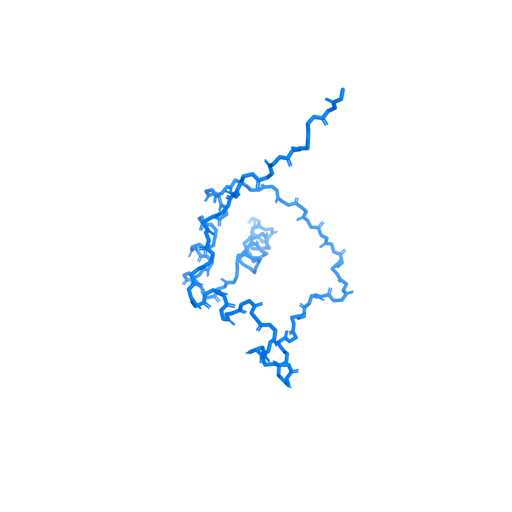2 ALA A O 1
ATOM 665 N N . ASP A 1 83 ? -15.146 -5.421 19.538 1.00 53.94 83 ASP A N 1
ATOM 666 C CA . ASP A 1 83 ? -15.526 -4.873 20.852 1.00 53.9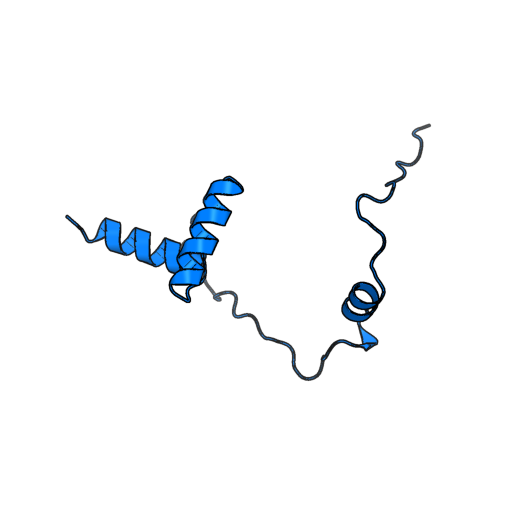4 83 ASP A CA 1
ATOM 667 C C . ASP A 1 83 ? -15.099 -5.824 21.987 1.00 53.94 83 ASP A C 1
ATOM 669 O O . ASP A 1 83 ? -15.395 -7.042 21.888 1.00 53.94 83 ASP A O 1
#